Protein AF-I1CB62-F1 (afdb_monomer_lite)

Structure (mmCIF, N/CA/C/O backbone):
data_AF-I1CB62-F1
#
_entry.id   AF-I1CB62-F1
#
loop_
_atom_site.group_PDB
_atom_site.id
_atom_site.type_symbol
_atom_site.label_atom_id
_atom_site.label_alt_id
_atom_site.label_comp_id
_atom_site.label_asym_id
_atom_site.label_entity_id
_atom_site.label_seq_id
_atom_site.pdbx_PDB_ins_code
_atom_site.Cartn_x
_atom_site.Cartn_y
_atom_site.Cartn_z
_atom_site.occupancy
_atom_site.B_iso_or_equiv
_atom_site.auth_seq_id
_atom_site.auth_comp_id
_atom_site.auth_asym_id
_atom_site.auth_atom_id
_atom_site.pdbx_PDB_model_num
ATOM 1 N N . MET A 1 1 ? -45.657 38.009 -1.109 1.00 40.47 1 MET A N 1
ATOM 2 C CA . MET A 1 1 ? -44.735 37.843 -2.244 1.00 40.47 1 MET A CA 1
ATOM 3 C C . MET A 1 1 ? -43.383 37.447 -1.694 1.00 40.47 1 MET A C 1
ATOM 5 O O . MET A 1 1 ? -42.568 38.294 -1.361 1.00 40.47 1 MET A O 1
ATOM 9 N N . ASP A 1 2 ? -43.293 36.158 -1.385 1.00 38.00 2 ASP A N 1
ATOM 10 C CA . ASP A 1 2 ? -42.283 35.215 -1.874 1.00 38.00 2 ASP A CA 1
ATOM 11 C C . ASP A 1 2 ? -40.829 35.697 -1.996 1.00 38.00 2 ASP A C 1
ATOM 13 O O . ASP A 1 2 ? -40.447 36.440 -2.895 1.00 38.00 2 ASP A O 1
ATOM 17 N N . ILE A 1 3 ? -40.049 35.206 -1.028 1.00 47.91 3 ILE A N 1
ATOM 18 C CA . ILE A 1 3 ? -38.731 34.556 -1.122 1.00 47.91 3 ILE A CA 1
ATOM 19 C C . ILE A 1 3 ? -38.164 34.452 -2.546 1.00 47.91 3 ILE A C 1
ATOM 21 O O . ILE A 1 3 ? -38.747 33.726 -3.338 1.00 47.91 3 ILE A O 1
ATOM 25 N N . ILE A 1 4 ? -36.968 35.020 -2.782 1.00 48.62 4 ILE A N 1
ATOM 26 C CA . ILE A 1 4 ? -35.795 34.308 -3.341 1.00 48.62 4 ILE A CA 1
ATOM 27 C C . ILE A 1 4 ? -34.523 34.954 -2.750 1.00 48.62 4 ILE A C 1
ATOM 29 O O . ILE A 1 4 ? -34.099 36.027 -3.174 1.00 48.62 4 ILE A O 1
ATOM 33 N N . ARG A 1 5 ? -33.917 34.312 -1.742 1.00 52.12 5 ARG A N 1
ATOM 34 C CA . ARG A 1 5 ? -32.466 34.390 -1.518 1.00 52.12 5 ARG A CA 1
ATOM 35 C C . ARG A 1 5 ? -31.904 33.243 -2.344 1.00 52.12 5 ARG A C 1
ATOM 37 O O . ARG A 1 5 ? -32.116 32.090 -1.986 1.00 52.12 5 ARG A O 1
ATOM 44 N N . ASP A 1 6 ? -31.305 33.576 -3.476 1.00 46.09 6 ASP A N 1
ATOM 45 C CA . ASP A 1 6 ? -30.562 32.631 -4.301 1.00 46.09 6 ASP A CA 1
ATOM 46 C C . ASP A 1 6 ? -29.227 32.366 -3.597 1.00 46.09 6 ASP A C 1
ATOM 48 O O . ASP A 1 6 ? -28.229 33.040 -3.838 1.00 46.09 6 ASP A O 1
ATOM 52 N N . ASP A 1 7 ? -29.262 31.473 -2.609 1.00 46.44 7 ASP A N 1
ATOM 53 C CA . ASP A 1 7 ? -28.067 30.797 -2.115 1.00 46.44 7 ASP A CA 1
ATOM 54 C C . ASP A 1 7 ? -27.826 29.632 -3.071 1.00 46.44 7 ASP A C 1
ATOM 56 O O . ASP A 1 7 ? -28.250 28.499 -2.844 1.00 46.44 7 ASP A O 1
ATOM 60 N N . SER A 1 8 ? -27.241 29.958 -4.222 1.00 50.19 8 SER A N 1
ATOM 61 C CA . SER A 1 8 ? -26.653 28.967 -5.108 1.00 50.19 8 SER A CA 1
ATOM 62 C C . SER A 1 8 ? -25.480 28.345 -4.357 1.00 50.19 8 SER A C 1
ATOM 64 O O . SER A 1 8 ? -24.352 28.831 -4.404 1.00 50.19 8 SER A O 1
ATOM 66 N N . SER A 1 9 ? -25.779 27.285 -3.612 1.00 49.72 9 SER A N 1
ATOM 67 C CA . SER A 1 9 ? -24.808 26.336 -3.101 1.00 49.72 9 SER A CA 1
ATOM 68 C C . SER A 1 9 ? -24.057 25.759 -4.298 1.00 49.72 9 SER A C 1
ATOM 70 O O . SER A 1 9 ? -24.526 24.818 -4.944 1.00 49.72 9 SER A O 1
ATOM 72 N N . GLU A 1 10 ? -22.901 26.338 -4.617 1.00 46.34 10 GLU A N 1
ATOM 73 C CA . GLU A 1 10 ? -21.852 25.632 -5.338 1.00 46.34 10 GLU A CA 1
ATOM 74 C C . GLU A 1 10 ? -21.461 24.443 -4.458 1.00 46.34 10 GLU A C 1
ATOM 76 O O . GLU A 1 10 ? -20.582 24.539 -3.602 1.00 46.34 10 GLU A O 1
ATOM 81 N N . SER A 1 11 ? -22.146 23.311 -4.637 1.00 48.22 11 SER A N 1
ATOM 82 C CA . SER A 1 11 ? -21.582 22.019 -4.278 1.00 48.22 11 SER A CA 1
ATOM 83 C C . SER A 1 11 ? -20.414 21.805 -5.233 1.00 48.22 11 SER A C 1
ATOM 85 O O . SER A 1 11 ? -20.538 21.168 -6.282 1.00 48.22 11 SER A O 1
ATOM 87 N N . SER A 1 12 ? -19.280 22.427 -4.917 1.00 48.66 12 SER A N 1
ATOM 88 C CA . SER A 1 12 ? -18.011 21.913 -5.376 1.00 48.66 12 SER A CA 1
ATOM 89 C C . SER A 1 12 ? -17.965 20.491 -4.847 1.00 48.66 12 SER A C 1
ATOM 91 O O . SER A 1 12 ? -17.935 20.246 -3.644 1.00 48.66 12 SER A O 1
ATOM 93 N N . ASP A 1 13 ? -18.088 19.556 -5.776 1.00 49.62 13 ASP A N 1
ATOM 94 C CA . ASP A 1 13 ? -17.878 18.133 -5.583 1.00 49.62 13 ASP A CA 1
ATOM 95 C C . ASP A 1 13 ? -16.381 17.959 -5.268 1.00 49.62 13 ASP A C 1
ATOM 97 O O . ASP A 1 13 ? -15.575 17.530 -6.091 1.00 49.62 13 ASP A O 1
ATOM 101 N N . VAL A 1 14 ? -15.951 18.461 -4.107 1.00 54.97 14 VAL A N 1
ATOM 102 C CA . VAL A 1 14 ? -14.666 18.123 -3.515 1.00 54.97 14 VAL A CA 1
ATOM 103 C C . VAL A 1 14 ? -14.836 16.686 -3.074 1.00 54.97 14 VAL A C 1
ATOM 105 O O . VAL A 1 14 ? -15.259 16.425 -1.952 1.00 54.97 14 VAL A O 1
ATOM 108 N N . SER A 1 15 ? -14.559 15.758 -3.993 1.00 63.00 15 SER A N 1
ATOM 109 C CA . SER A 1 15 ? -14.350 14.359 -3.654 1.00 63.00 15 SER A CA 1
ATOM 110 C C . SER A 1 15 ? -13.353 14.349 -2.502 1.00 63.00 15 SER A C 1
ATOM 112 O O . SER A 1 15 ? -12.182 14.698 -2.695 1.00 63.00 15 SER A O 1
ATOM 114 N N . ILE A 1 16 ? -13.836 14.073 -1.292 1.00 78.00 16 ILE A N 1
ATOM 115 C CA . ILE A 1 16 ? -12.984 13.953 -0.117 1.00 78.00 16 ILE A CA 1
ATOM 116 C C . ILE A 1 16 ? -11.985 12.859 -0.482 1.00 78.00 16 ILE A C 1
ATOM 118 O O . ILE A 1 16 ? -12.377 11.748 -0.830 1.00 78.00 16 ILE A O 1
ATOM 122 N N . GLN A 1 17 ? -10.709 13.228 -0.558 1.00 88.81 17 GLN A N 1
ATOM 123 C CA . GLN A 1 17 ? -9.659 12.293 -0.931 1.00 88.81 17 GLN A CA 1
ATOM 124 C C . GLN A 1 17 ? -9.624 11.190 0.127 1.00 88.81 17 GLN A C 1
ATOM 126 O O . GLN A 1 17 ? -9.435 11.512 1.300 1.00 88.81 17 GLN A O 1
ATOM 131 N N . SER A 1 18 ? -9.801 9.933 -0.290 1.00 94.38 18 SER A N 1
ATOM 132 C CA . SER A 1 18 ? -9.791 8.791 0.629 1.00 94.38 18 SER A CA 1
ATOM 133 C C . SER A 1 18 ? -8.454 8.687 1.365 1.00 94.38 18 SER A C 1
ATOM 135 O O . SER A 1 18 ? -7.406 9.117 0.854 1.00 94.38 18 SER A O 1
ATOM 137 N N . TRP A 1 19 ? -8.451 8.068 2.545 1.00 95.44 19 TRP A N 1
ATOM 138 C CA . TRP A 1 19 ? -7.228 7.771 3.283 1.00 95.44 19 TRP A CA 1
ATOM 139 C C . TRP A 1 19 ? -6.249 6.948 2.437 1.00 95.44 19 TRP A C 1
ATOM 141 O O . TRP A 1 19 ? -5.044 7.210 2.448 1.00 95.44 19 TRP A O 1
ATOM 151 N N . ILE A 1 20 ? -6.754 5.993 1.649 1.00 96.62 20 ILE A N 1
ATOM 152 C CA . ILE A 1 20 ? -5.956 5.126 0.771 1.00 96.62 20 ILE A CA 1
ATOM 153 C C . ILE A 1 20 ? -5.245 5.940 -0.317 1.00 96.62 20 ILE A C 1
ATOM 155 O O . ILE A 1 20 ? -4.034 5.778 -0.526 1.00 96.62 20 ILE A O 1
ATOM 159 N N . ASP A 1 21 ? -5.973 6.835 -0.987 1.00 95.25 21 ASP A N 1
ATOM 160 C CA . ASP A 1 21 ? -5.418 7.704 -2.026 1.00 95.25 21 ASP A CA 1
ATOM 161 C C . ASP A 1 21 ? -4.421 8.698 -1.432 1.00 95.25 21 ASP A C 1
ATOM 163 O O . ASP A 1 21 ? -3.327 8.895 -1.972 1.00 95.25 21 ASP A O 1
ATOM 167 N N . TRP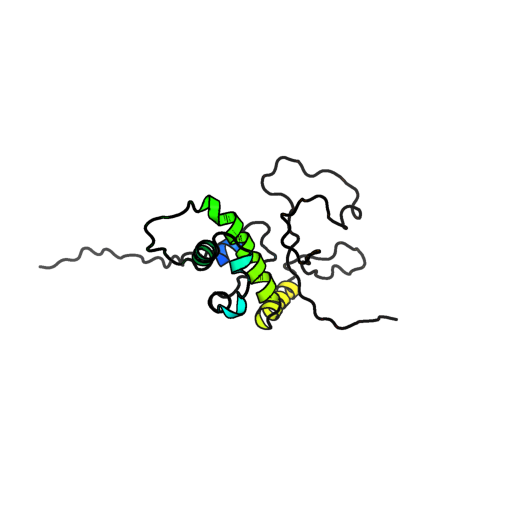 A 1 22 ? -4.754 9.274 -0.273 1.00 94.75 22 TRP A N 1
ATOM 168 C CA . TRP A 1 22 ? -3.838 10.109 0.491 1.00 94.75 22 TRP A CA 1
ATOM 169 C C . TRP A 1 22 ? -2.546 9.373 0.821 1.00 94.75 22 TRP A C 1
ATOM 171 O O . TRP A 1 22 ? -1.470 9.865 0.472 1.00 94.75 22 TRP A O 1
ATOM 181 N N . PHE A 1 23 ? -2.635 8.180 1.402 1.00 94.31 23 PHE A N 1
ATOM 182 C CA . PHE A 1 23 ? -1.480 7.384 1.789 1.00 94.31 23 PHE A CA 1
ATOM 183 C C . PHE A 1 23 ? -0.600 7.047 0.583 1.00 94.31 23 PHE A C 1
ATOM 185 O O . PHE A 1 23 ? 0.622 7.172 0.661 1.00 94.31 23 PHE A O 1
ATOM 192 N N . CYS A 1 24 ? -1.195 6.659 -0.549 1.00 93.00 24 CYS A N 1
ATOM 193 C CA . CYS A 1 24 ? -0.451 6.339 -1.769 1.00 93.00 24 CYS A CA 1
ATOM 194 C C . CYS A 1 24 ? 0.174 7.576 -2.439 1.00 93.00 24 CYS A C 1
ATOM 196 O O . CYS A 1 24 ? 1.154 7.438 -3.172 1.00 93.00 24 CYS A O 1
ATOM 198 N N . SER A 1 25 ? -0.356 8.777 -2.181 1.00 91.81 25 SER A N 1
ATOM 199 C CA . SER A 1 25 ? 0.179 10.045 -2.698 1.00 91.81 25 SER A CA 1
ATOM 200 C C . SER A 1 25 ? 1.397 10.575 -1.927 1.00 91.81 25 SER A C 1
ATOM 202 O O . SER A 1 25 ? 2.086 11.480 -2.408 1.00 91.81 25 SER A O 1
ATOM 204 N N . LEU A 1 26 ? 1.687 10.025 -0.740 1.00 86.88 26 LEU A N 1
ATOM 205 C CA . LEU A 1 26 ? 2.777 10.507 0.105 1.00 86.88 26 LEU A CA 1
ATOM 206 C C . LEU A 1 26 ? 4.156 10.303 -0.556 1.00 86.88 26 LEU A C 1
ATOM 208 O O . LEU A 1 26 ? 4.409 9.272 -1.191 1.00 86.88 26 LEU A O 1
ATOM 212 N N . PRO A 1 27 ? 5.106 11.243 -0.374 1.00 84.88 27 PRO A N 1
ATOM 213 C CA . PRO A 1 27 ? 6.468 11.081 -0.868 1.00 84.88 27 PRO A CA 1
ATOM 214 C C . PRO A 1 27 ? 7.116 9.789 -0.358 1.00 84.88 27 PRO A C 1
ATOM 216 O O . PRO A 1 27 ? 7.258 9.574 0.843 1.00 84.88 27 PRO A O 1
ATOM 219 N N . GLY A 1 28 ? 7.551 8.938 -1.289 1.00 80.62 28 GLY A N 1
ATOM 220 C CA . GLY A 1 28 ? 8.122 7.624 -0.993 1.00 80.62 28 GLY A CA 1
ATOM 221 C C . GLY A 1 28 ? 7.119 6.468 -1.047 1.00 80.62 28 GLY A C 1
ATOM 222 O O . GLY A 1 28 ? 7.549 5.319 -1.043 1.00 80.62 28 GLY A O 1
ATOM 223 N N . HIS A 1 29 ? 5.818 6.728 -1.172 1.00 85.06 29 HIS A N 1
ATOM 224 C CA . HIS A 1 29 ? 4.791 5.684 -1.252 1.00 85.06 29 HIS A CA 1
ATOM 225 C C . HIS A 1 29 ? 4.436 5.300 -2.701 1.00 85.06 29 HIS A C 1
ATOM 227 O O . HIS A 1 29 ? 3.489 4.564 -2.947 1.00 85.06 29 HIS A O 1
ATOM 233 N N . GLU A 1 30 ? 5.258 5.708 -3.671 1.00 82.00 30 GLU A N 1
ATOM 234 C CA . GLU A 1 30 ? 5.067 5.491 -5.117 1.00 82.00 30 GLU A CA 1
ATOM 235 C C . GLU A 1 30 ? 4.916 4.002 -5.506 1.00 82.00 30 GLU A C 1
ATOM 237 O O . GLU A 1 30 ? 4.285 3.660 -6.514 1.00 82.00 30 GLU A O 1
ATOM 242 N N . TYR A 1 31 ? 5.476 3.109 -4.680 1.00 84.06 31 TYR A N 1
ATOM 243 C CA . TYR A 1 31 ? 5.432 1.652 -4.838 1.00 84.06 31 TYR A CA 1
ATOM 244 C C . TYR A 1 31 ? 4.108 1.019 -4.397 1.00 84.06 31 TYR A C 1
ATOM 246 O O . TYR A 1 31 ? 3.811 -0.107 -4.800 1.00 84.06 31 TYR A O 1
ATOM 254 N N . TYR A 1 32 ? 3.317 1.720 -3.582 1.00 88.62 32 TYR A N 1
ATOM 255 C CA . TYR A 1 32 ? 2.009 1.240 -3.166 1.00 88.62 32 TYR A CA 1
ATOM 256 C C . TYR A 1 32 ? 1.009 1.340 -4.318 1.00 88.62 32 TYR A C 1
ATOM 258 O O . TYR A 1 32 ? 1.143 2.116 -5.265 1.00 88.62 32 TYR A O 1
ATOM 266 N N . LEU A 1 33 ? -0.002 0.493 -4.235 1.00 91.81 33 LEU A N 1
ATOM 267 C CA . LEU A 1 33 ? -1.200 0.525 -5.059 1.00 91.81 33 LEU A CA 1
ATOM 268 C C . LEU A 1 33 ? -2.331 0.944 -4.130 1.00 91.81 33 LEU A C 1
ATOM 270 O O . LEU A 1 33 ? -2.316 0.525 -2.971 1.00 91.81 33 LEU A O 1
ATOM 274 N N . ALA A 1 34 ? -3.294 1.707 -4.635 1.00 95.75 34 ALA A N 1
ATOM 275 C CA . ALA A 1 34 ? -4.560 1.882 -3.944 1.00 95.75 34 ALA A CA 1
ATOM 276 C C . ALA A 1 34 ? -5.282 0.526 -3.946 1.00 95.75 34 ALA A C 1
ATOM 278 O O . ALA A 1 34 ? -5.625 0.003 -5.010 1.00 95.75 34 ALA A O 1
ATOM 279 N N . VAL A 1 35 ? -5.394 -0.101 -2.774 1.00 97.31 35 VAL A N 1
ATOM 280 C CA . VAL A 1 35 ? -6.133 -1.358 -2.619 1.00 97.31 35 VAL A CA 1
ATOM 281 C C . VAL A 1 35 ? -7.627 -1.023 -2.649 1.00 97.31 35 VAL A C 1
ATOM 283 O O . VAL A 1 35 ? -8.030 -0.136 -1.903 1.00 97.31 35 VAL A O 1
ATOM 286 N N . PRO A 1 36 ? -8.448 -1.695 -3.475 1.00 97.38 36 PRO A N 1
ATOM 287 C CA . PRO A 1 36 ? -9.888 -1.462 -3.493 1.00 97.38 36 PRO A CA 1
ATOM 288 C C . PRO A 1 36 ? -10.518 -1.727 -2.123 1.00 97.38 36 PRO A C 1
ATOM 290 O O . PRO A 1 36 ? -10.224 -2.755 -1.511 1.00 97.38 36 PRO A O 1
ATOM 293 N N . GLU A 1 37 ? -11.414 -0.850 -1.673 1.00 96.31 37 GLU A N 1
ATOM 294 C CA . GLU A 1 37 ? -12.122 -1.003 -0.391 1.00 96.31 37 GLU A CA 1
ATOM 295 C C . GLU A 1 37 ? -12.878 -2.334 -0.319 1.00 96.31 37 GLU A C 1
ATOM 297 O O . GLU A 1 37 ? -12.760 -3.042 0.673 1.00 96.31 37 GLU A O 1
ATOM 302 N N . GLU A 1 38 ? -13.496 -2.771 -1.420 1.00 97.06 38 GLU A N 1
ATOM 303 C CA . GLU A 1 38 ? -14.157 -4.081 -1.554 1.00 97.06 38 GLU A CA 1
ATOM 304 C C . GLU A 1 38 ? -13.256 -5.283 -1.202 1.00 97.06 38 GLU A C 1
ATOM 306 O O . GLU A 1 38 ? -13.737 -6.314 -0.734 1.00 97.06 38 GLU A O 1
ATOM 311 N N . PHE A 1 39 ? -11.936 -5.173 -1.402 1.00 98.00 39 PHE A N 1
ATOM 312 C CA . PHE A 1 39 ? -10.989 -6.210 -0.987 1.00 98.00 39 PHE A CA 1
ATOM 313 C C . PHE A 1 39 ? -10.739 -6.175 0.526 1.00 98.00 39 PHE A C 1
ATOM 315 O O . PHE A 1 39 ? -10.531 -7.226 1.136 1.00 98.00 39 PHE A O 1
ATOM 322 N N . ILE A 1 40 ? -10.725 -4.974 1.108 1.00 97.94 40 ILE A N 1
ATOM 323 C CA . ILE A 1 40 ? -10.461 -4.714 2.527 1.00 97.94 40 ILE A CA 1
ATOM 324 C C . ILE A 1 40 ? -11.689 -5.054 3.381 1.00 97.94 40 ILE A C 1
ATOM 326 O O . ILE A 1 40 ? -11.542 -5.607 4.466 1.00 97.94 40 ILE A O 1
ATOM 330 N N . GLU A 1 41 ? -12.892 -4.767 2.891 1.00 96.62 41 GLU A N 1
ATOM 331 C CA . GLU A 1 41 ? -14.154 -5.052 3.579 1.00 96.62 41 GLU A CA 1
ATOM 332 C C . GLU A 1 41 ? -14.429 -6.558 3.730 1.00 96.62 41 GLU A C 1
ATOM 334 O O . GLU A 1 41 ? -15.116 -6.977 4.664 1.00 96.62 41 GLU A O 1
ATOM 339 N N . ASP A 1 42 ? -13.875 -7.398 2.850 1.00 97.25 42 ASP A N 1
ATOM 340 C CA . ASP A 1 42 ? -13.976 -8.852 2.967 1.00 97.25 42 ASP A CA 1
ATOM 341 C C . ASP A 1 42 ? -13.019 -9.396 4.045 1.00 97.25 42 ASP A C 1
ATOM 343 O O . ASP A 1 42 ? -11.814 -9.580 3.836 1.00 97.25 42 ASP A O 1
ATOM 347 N N . GLU A 1 43 ? -13.587 -9.720 5.210 1.00 95.06 43 GLU A N 1
ATOM 348 C CA . GLU A 1 43 ? -12.870 -10.238 6.380 1.00 95.06 43 GLU A CA 1
ATOM 349 C C . GLU A 1 43 ? -12.024 -11.488 6.069 1.00 95.06 43 GLU A C 1
ATOM 351 O O . GLU A 1 43 ? -10.981 -11.703 6.699 1.00 95.06 43 GLU A O 1
ATOM 356 N N . PHE A 1 44 ? -12.402 -12.296 5.067 1.00 96.88 44 PHE A N 1
ATOM 357 C CA . PHE A 1 44 ? -11.617 -13.464 4.668 1.00 96.88 44 PHE A CA 1
ATOM 358 C C . PHE A 1 44 ? -10.205 -13.073 4.196 1.00 96.88 44 PHE A C 1
ATOM 360 O O . PHE A 1 44 ? -9.219 -13.737 4.546 1.00 96.88 44 PHE A O 1
ATOM 367 N N . ASN A 1 45 ? -10.083 -11.947 3.488 1.00 95.94 45 ASN A N 1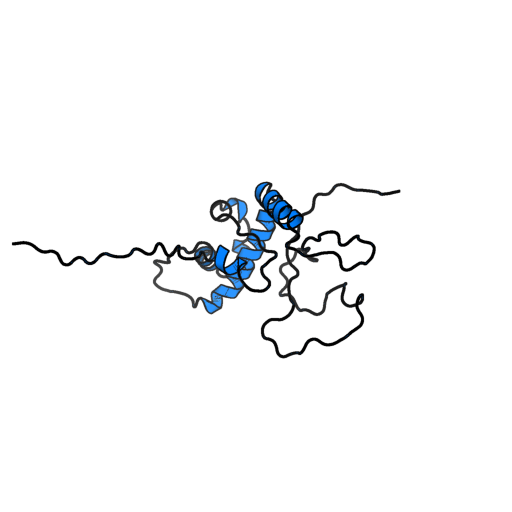
ATOM 368 C CA . ASN A 1 45 ? -8.802 -11.415 3.023 1.00 95.94 45 ASN A CA 1
ATOM 369 C C . ASN A 1 45 ? -7.933 -10.902 4.180 1.00 95.94 45 ASN A C 1
ATOM 371 O O . ASN A 1 45 ? -6.704 -10.861 4.062 1.00 95.94 45 ASN A O 1
ATOM 375 N N . LEU A 1 46 ? -8.543 -10.561 5.321 1.00 96.56 46 LEU A N 1
ATOM 376 C CA . LEU A 1 46 ? -7.885 -9.963 6.489 1.00 96.56 46 LEU A CA 1
ATOM 377 C C . LEU A 1 46 ? -7.632 -10.945 7.643 1.00 96.56 46 LEU A C 1
ATOM 379 O O . LEU A 1 46 ? -7.059 -10.581 8.673 1.00 96.56 46 LEU A O 1
ATOM 383 N N . THR A 1 47 ? -7.977 -12.221 7.459 1.00 95.25 47 THR A N 1
ATOM 384 C CA . THR A 1 47 ? -7.830 -13.280 8.471 1.00 95.25 47 THR A CA 1
ATOM 385 C C . THR A 1 47 ? -6.464 -13.275 9.174 1.00 95.25 47 THR A C 1
ATOM 387 O O . THR A 1 47 ? -5.403 -13.174 8.550 1.00 95.25 47 THR A O 1
ATOM 390 N N . GLY A 1 48 ? -6.483 -13.367 10.508 1.00 93.06 48 GLY A N 1
ATOM 391 C CA . GLY A 1 48 ? -5.291 -13.400 11.364 1.00 93.06 48 GLY A CA 1
ATOM 392 C C . GLY A 1 48 ? -4.643 -12.042 11.669 1.00 93.06 48 GLY A C 1
ATOM 393 O O . GLY A 1 48 ? -3.922 -11.949 12.662 1.00 93.06 48 GLY A O 1
ATOM 394 N N . LEU A 1 49 ? -4.917 -10.977 10.901 1.00 92.62 49 LEU A N 1
ATOM 395 C CA . LEU A 1 49 ? -4.292 -9.661 11.119 1.00 92.62 49 LEU A CA 1
ATOM 396 C C . LEU A 1 49 ? -4.686 -9.027 12.458 1.00 92.62 49 LEU A C 1
ATOM 398 O O . LEU A 1 49 ? -3.850 -8.395 13.102 1.00 92.62 49 LEU A O 1
ATOM 402 N N . SER A 1 50 ? -5.906 -9.277 12.935 1.00 94.75 50 SER A N 1
ATOM 403 C CA . SER A 1 50 ? -6.395 -8.796 14.234 1.00 94.75 50 SER A CA 1
ATOM 404 C C . SER A 1 50 ? -5.586 -9.297 15.435 1.00 94.75 50 SER A C 1
ATOM 406 O O . SER A 1 50 ? -5.591 -8.662 16.485 1.00 94.75 50 SER A O 1
ATOM 408 N N . THR A 1 51 ? -4.865 -10.415 15.293 1.00 93.56 51 THR A N 1
ATOM 409 C CA . THR A 1 51 ? -3.987 -10.947 16.353 1.00 93.56 51 THR A CA 1
ATOM 410 C C . THR A 1 51 ? -2.585 -10.341 16.339 1.00 93.56 51 THR A C 1
ATOM 412 O O . THR A 1 51 ? -1.864 -10.440 17.329 1.00 93.56 51 THR A O 1
ATOM 415 N N . VAL A 1 52 ? -2.200 -9.718 15.223 1.00 91.19 52 VAL A N 1
ATOM 416 C CA . VAL A 1 52 ? -0.863 -9.153 14.997 1.00 91.19 52 VAL A CA 1
ATOM 417 C C . VAL A 1 52 ? -0.863 -7.638 15.198 1.00 91.19 52 VAL A C 1
ATOM 419 O O . VAL A 1 52 ? 0.125 -7.085 15.672 1.00 91.19 52 VAL A O 1
ATOM 422 N N . ILE A 1 53 ? -1.963 -6.967 14.850 1.00 90.94 53 ILE A N 1
ATOM 423 C CA . ILE A 1 53 ? -2.081 -5.508 14.852 1.00 90.94 53 ILE A CA 1
ATOM 424 C C . ILE A 1 53 ? -2.789 -5.014 16.128 1.00 90.94 53 ILE A C 1
ATOM 426 O O . ILE A 1 53 ? -3.976 -5.291 16.317 1.00 90.94 53 ILE A O 1
ATOM 430 N N . PRO A 1 54 ? -2.115 -4.235 16.994 1.00 91.94 54 PRO A N 1
ATOM 431 C CA . PRO A 1 54 ? -2.777 -3.480 18.056 1.00 91.94 54 PRO A CA 1
ATOM 432 C C . PRO A 1 54 ? -3.772 -2.467 17.484 1.00 91.94 54 PRO A C 1
ATOM 434 O O . PRO A 1 54 ? -3.525 -1.897 16.427 1.00 91.94 54 PRO A O 1
ATOM 437 N N . TYR A 1 55 ? -4.877 -2.215 18.191 1.00 93.25 55 TYR A N 1
ATOM 438 C CA . TYR A 1 55 ? -5.929 -1.288 17.741 1.00 93.25 55 TYR A CA 1
ATOM 439 C C . TYR A 1 55 ? -6.481 -1.614 16.340 1.00 93.25 55 TYR A C 1
ATOM 441 O O . TYR A 1 55 ? -6.865 -0.715 15.601 1.00 93.25 55 TYR A O 1
ATOM 449 N N . TYR A 1 56 ? -6.522 -2.902 15.965 1.00 94.69 56 TYR A N 1
ATOM 450 C CA . TYR A 1 56 ? -6.926 -3.356 14.629 1.00 94.69 56 TYR A CA 1
ATOM 451 C C . TYR A 1 56 ? -8.241 -2.734 14.136 1.00 94.69 56 TYR A C 1
ATOM 453 O O . TYR A 1 56 ? -8.292 -2.273 13.002 1.00 94.69 56 TYR A O 1
ATOM 461 N N . ARG A 1 57 ? -9.284 -2.694 14.981 1.00 93.69 57 ARG A N 1
ATOM 462 C CA . ARG A 1 57 ? -10.595 -2.141 14.600 1.00 93.69 57 ARG A CA 1
ATOM 463 C C . ARG A 1 57 ? -10.482 -0.657 14.245 1.00 93.69 57 ARG A C 1
ATOM 465 O O . ARG A 1 57 ? -10.892 -0.264 13.166 1.00 93.69 57 ARG A O 1
ATOM 472 N N . GLN A 1 58 ? -9.846 0.120 15.118 1.00 93.31 58 GLN A N 1
ATOM 473 C CA . GLN A 1 58 ? -9.658 1.559 14.938 1.00 93.31 58 GLN A CA 1
ATOM 474 C C . GLN A 1 58 ? -8.755 1.868 13.740 1.00 93.31 58 GLN A C 1
ATOM 476 O O . GLN A 1 58 ? -9.008 2.793 12.979 1.00 93.31 58 GLN A O 1
ATOM 481 N N . ALA A 1 59 ? -7.698 1.078 13.549 1.00 94.31 59 ALA A N 1
ATOM 482 C CA . ALA A 1 59 ? -6.821 1.192 12.392 1.00 94.31 59 ALA A CA 1
ATOM 483 C C . ALA A 1 59 ? -7.577 0.912 11.083 1.00 94.31 59 ALA A C 1
ATOM 485 O O . ALA A 1 59 ? -7.392 1.635 10.110 1.00 94.31 59 ALA A O 1
ATOM 486 N N . LEU A 1 60 ? -8.439 -0.110 11.059 1.00 95.69 60 LEU A N 1
ATOM 4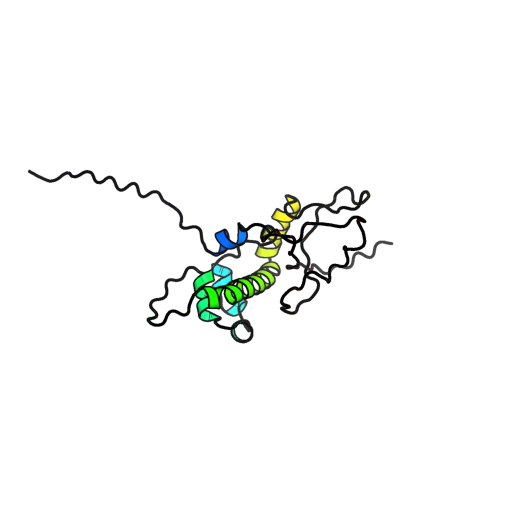87 C CA . LEU A 1 60 ? -9.253 -0.448 9.891 1.00 95.69 60 LEU A CA 1
ATOM 488 C C . LEU A 1 60 ? -10.298 0.636 9.591 1.00 95.69 60 LEU A C 1
ATOM 490 O O . LEU A 1 60 ? -10.487 0.986 8.433 1.00 95.69 60 LEU A O 1
ATOM 494 N N . GLU A 1 61 ? -10.918 1.200 10.629 1.00 93.12 61 GLU A N 1
ATOM 495 C CA . GLU A 1 61 ? -11.864 2.317 10.515 1.00 93.12 61 GLU A CA 1
ATOM 496 C C . GLU A 1 61 ? -11.214 3.553 9.889 1.00 93.12 61 GLU A C 1
ATOM 498 O O . GLU A 1 61 ? -11.803 4.158 9.001 1.00 93.12 61 GLU A O 1
ATOM 503 N N . ILE A 1 62 ? -9.970 3.869 10.271 1.00 93.31 62 ILE A N 1
ATOM 504 C CA . ILE A 1 62 ? -9.197 4.952 9.645 1.00 93.31 62 ILE A CA 1
ATOM 505 C C . ILE A 1 62 ? -8.894 4.649 8.170 1.00 93.31 62 ILE A C 1
ATOM 507 O O . ILE A 1 62 ? -8.972 5.551 7.347 1.00 93.31 62 ILE A O 1
ATOM 511 N N . ILE A 1 63 ? -8.534 3.407 7.820 1.00 95.88 63 ILE A N 1
ATOM 512 C CA . ILE A 1 63 ? -8.228 3.036 6.423 1.00 95.88 63 ILE A CA 1
ATOM 513 C C . ILE A 1 63 ? -9.457 3.191 5.520 1.00 95.88 63 ILE A C 1
ATOM 515 O O . ILE A 1 63 ? -9.303 3.587 4.369 1.00 95.88 63 ILE A O 1
ATOM 519 N N . LEU A 1 64 ? -10.641 2.849 6.033 1.00 95.44 64 LEU A N 1
ATOM 520 C CA . LEU A 1 64 ? -11.908 2.859 5.295 1.00 95.44 64 LEU A CA 1
ATOM 521 C C . LEU A 1 64 ? -12.683 4.183 5.423 1.00 95.44 64 LEU A C 1
ATOM 523 O O . LEU A 1 64 ? -13.833 4.242 5.004 1.00 95.44 64 LEU A O 1
ATOM 527 N N . ASP A 1 65 ? -12.094 5.218 6.037 1.00 92.12 65 ASP A N 1
ATOM 528 C CA . ASP A 1 65 ? -12.758 6.498 6.334 1.00 92.12 65 ASP A CA 1
ATOM 529 C C . ASP A 1 65 ? -14.142 6.334 7.008 1.00 92.12 65 ASP A C 1
ATOM 531 O O . ASP A 1 65 ? -15.065 7.128 6.809 1.00 92.12 65 ASP A O 1
ATOM 535 N N . CYS A 1 66 ? -14.295 5.300 7.842 1.00 88.38 66 CYS A N 1
ATOM 536 C CA . CYS A 1 66 ? -15.526 5.048 8.584 1.00 88.38 66 CYS A CA 1
ATOM 537 C C . CYS A 1 66 ? -15.648 6.024 9.763 1.00 88.38 66 CYS A C 1
ATOM 539 O O . CYS A 1 66 ? -14.765 6.106 10.620 1.00 88.38 66 CYS A O 1
ATOM 541 N N . GLU A 1 67 ? -16.773 6.736 9.849 1.00 77.00 67 GLU A N 1
ATOM 542 C CA . GLU A 1 67 ? -17.059 7.616 10.983 1.00 77.00 67 GLU A CA 1
ATOM 543 C C . GLU A 1 67 ? -17.391 6.800 12.249 1.00 77.00 67 GLU A C 1
ATOM 545 O O . GLU A 1 67 ? -18.296 5.967 12.260 1.00 77.00 67 GLU A O 1
ATOM 550 N N . ASP A 1 68 ? -16.658 7.044 13.339 1.00 64.69 68 ASP A N 1
ATOM 551 C CA . ASP A 1 68 ? -16.921 6.438 14.652 1.00 64.69 68 ASP A CA 1
ATOM 552 C C . ASP A 1 68 ? -18.046 7.186 15.402 1.00 64.69 68 ASP A C 1
ATOM 554 O O . ASP A 1 68 ? -17.873 8.355 15.776 1.00 64.69 68 ASP A O 1
ATOM 558 N N . ASP A 1 69 ? -19.125 6.471 15.748 1.00 62.25 69 ASP A N 1
ATOM 559 C CA . ASP A 1 69 ? -20.146 6.881 16.738 1.00 62.25 69 ASP A CA 1
ATOM 560 C C . ASP A 1 69 ? -19.691 6.653 18.203 1.00 62.25 69 ASP A C 1
ATOM 562 O O . ASP A 1 69 ? -20.445 6.878 19.152 1.00 62.25 69 ASP A O 1
ATOM 566 N N . ALA A 1 70 ? -18.465 6.164 18.422 1.00 63.25 70 ALA A N 1
ATOM 567 C CA . ALA A 1 70 ? -17.972 5.786 19.745 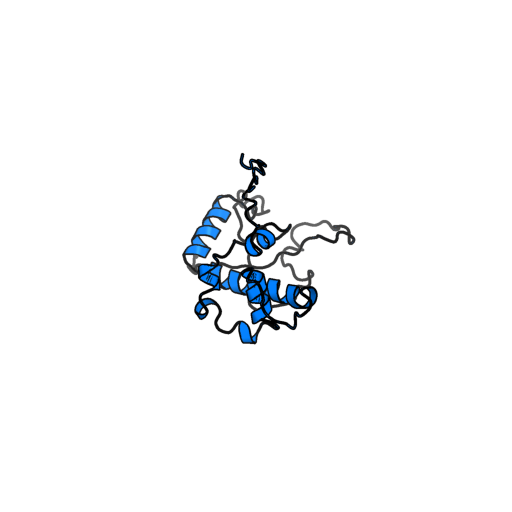1.00 63.25 70 ALA A CA 1
ATOM 568 C C . ALA A 1 70 ? -17.606 7.000 20.628 1.00 63.25 70 ALA A C 1
ATOM 570 O O . ALA A 1 70 ? -16.904 7.923 20.208 1.00 63.25 70 ALA A O 1
ATOM 571 N N . GLU A 1 71 ? -18.037 6.962 21.894 1.00 60.09 71 GLU A N 1
ATOM 572 C CA . GLU A 1 71 ? -17.871 8.050 22.876 1.00 60.09 71 GLU A CA 1
ATOM 573 C C . GLU A 1 71 ? -16.442 8.189 23.434 1.00 60.09 71 GLU A C 1
ATOM 575 O O . GLU A 1 71 ? -16.083 9.257 23.932 1.00 60.09 71 GLU A O 1
ATOM 580 N N . GLU A 1 72 ? -15.598 7.156 23.320 1.00 65.88 72 GLU A N 1
ATOM 581 C CA . GLU A 1 72 ? -14.203 7.181 23.778 1.00 65.88 72 GLU A CA 1
ATOM 582 C C . GLU A 1 72 ? -13.240 7.036 22.591 1.00 65.88 72 GLU A C 1
ATOM 584 O O . GLU A 1 72 ? -12.884 5.937 22.165 1.00 65.88 72 GLU A O 1
ATOM 589 N N . LYS A 1 73 ? -12.826 8.180 22.035 1.00 71.94 73 LYS A N 1
ATOM 590 C CA . LYS A 1 73 ? -11.862 8.239 20.932 1.00 71.94 73 LYS A CA 1
ATOM 591 C C . LYS A 1 73 ? -10.441 8.157 21.484 1.00 71.94 73 LYS A C 1
ATOM 593 O O . LYS A 1 73 ? -9.994 9.044 22.210 1.00 71.94 73 LYS A O 1
ATOM 598 N N . VAL A 1 74 ? -9.726 7.090 21.131 1.00 83.25 74 VAL A N 1
ATOM 599 C CA . VAL A 1 74 ? -8.270 7.013 21.318 1.00 83.25 74 VAL A CA 1
ATOM 600 C C . VAL A 1 74 ? -7.619 8.057 20.408 1.00 83.25 74 VAL A C 1
ATOM 602 O O . VAL A 1 74 ? -8.088 8.285 19.295 1.00 83.25 74 VAL A O 1
ATOM 605 N N . ASP A 1 75 ? -6.552 8.703 20.882 1.00 85.44 75 ASP A N 1
ATOM 606 C CA . ASP A 1 75 ? -5.810 9.691 20.094 1.00 85.44 75 ASP A CA 1
ATOM 607 C C . ASP A 1 75 ? -5.346 9.072 18.754 1.00 85.44 75 ASP A C 1
ATOM 609 O O . ASP A 1 75 ? -4.616 8.072 18.775 1.00 85.44 75 ASP A O 1
ATOM 613 N N . PRO A 1 76 ? -5.732 9.645 17.595 1.00 83.94 76 PRO A N 1
ATOM 614 C CA . PRO A 1 76 ? -5.340 9.142 16.280 1.00 83.94 76 PRO A CA 1
ATOM 615 C C . PRO A 1 76 ? -3.829 8.978 16.109 1.00 83.94 76 PRO A C 1
ATOM 617 O O . PRO A 1 76 ? -3.395 8.060 15.420 1.00 83.94 76 PRO A O 1
ATOM 620 N N . THR A 1 77 ? -3.015 9.799 16.781 1.00 88.44 77 THR A N 1
ATOM 621 C CA . THR A 1 77 ? -1.546 9.711 16.715 1.00 88.44 77 THR A CA 1
ATOM 622 C C . THR A 1 77 ? -0.991 8.423 17.331 1.00 88.44 77 THR A C 1
ATOM 624 O O . THR A 1 77 ? 0.094 7.971 16.964 1.00 88.44 77 THR A O 1
ATOM 627 N N . ILE A 1 78 ? -1.735 7.794 18.248 1.00 90.94 78 ILE A N 1
ATOM 628 C CA . ILE A 1 78 ? -1.386 6.490 18.826 1.00 90.94 78 ILE A CA 1
ATOM 629 C C . ILE A 1 78 ? -1.725 5.367 17.840 1.00 90.94 78 ILE A C 1
ATOM 631 O O . ILE A 1 78 ? -1.004 4.372 17.778 1.00 90.94 78 ILE A O 1
ATOM 635 N N . ILE A 1 79 ? -2.814 5.519 17.080 1.00 91.44 79 ILE A N 1
ATOM 636 C CA . ILE A 1 79 ? -3.333 4.494 16.165 1.00 91.44 79 ILE A CA 1
ATOM 637 C C . ILE A 1 79 ? -2.592 4.521 14.821 1.00 91.44 79 ILE A C 1
ATOM 639 O O . ILE A 1 79 ? -2.300 3.466 14.266 1.00 91.44 79 ILE A O 1
ATOM 643 N N . GLU A 1 80 ? -2.216 5.708 14.342 1.00 89.50 80 GLU A N 1
ATOM 644 C CA . GLU A 1 80 ? -1.542 5.961 13.062 1.00 89.50 80 GLU A CA 1
ATOM 645 C C . GLU A 1 80 ? -0.417 4.965 12.697 1.00 89.50 80 GLU A C 1
ATOM 647 O O . GLU A 1 80 ? -0.467 4.399 11.598 1.00 89.50 80 GLU A O 1
ATOM 652 N N . PRO A 1 81 ? 0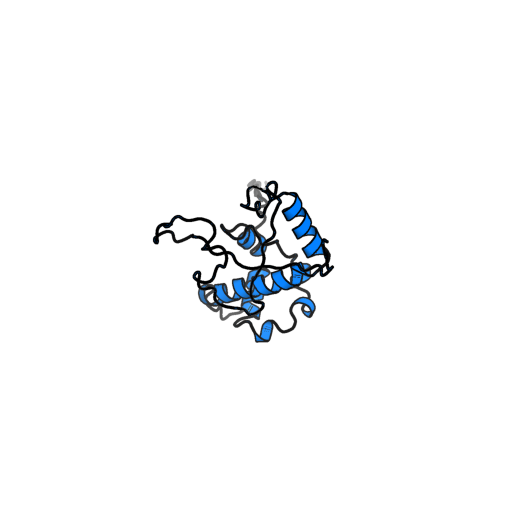.574 4.659 13.564 1.00 90.31 81 PRO A N 1
ATOM 653 C CA . PRO A 1 81 ? 1.609 3.683 13.216 1.00 90.31 81 PRO A CA 1
ATOM 654 C C . PRO A 1 81 ? 1.043 2.279 12.943 1.00 90.31 81 PRO A C 1
ATOM 656 O O . PRO A 1 81 ? 1.566 1.556 12.092 1.00 90.31 81 PRO A O 1
ATOM 659 N N . TYR A 1 82 ? -0.032 1.893 13.634 1.00 91.06 82 TYR A N 1
ATOM 660 C CA . TYR A 1 82 ? -0.712 0.615 13.429 1.00 91.06 82 TYR A CA 1
ATOM 661 C C . TYR A 1 82 ? -1.585 0.630 12.173 1.00 91.06 82 TYR A C 1
ATOM 663 O O . TYR A 1 82 ? -1.641 -0.385 11.483 1.00 91.06 82 TYR A O 1
ATOM 671 N N . THR A 1 83 ? -2.178 1.774 11.820 1.00 92.25 83 THR A N 1
ATOM 672 C CA . THR A 1 83 ? -2.880 1.990 10.544 1.00 92.25 83 THR A CA 1
ATOM 673 C C . THR A 1 83 ? -1.949 1.765 9.355 1.00 92.25 83 THR A C 1
ATOM 675 O O . THR A 1 83 ? -2.258 0.973 8.464 1.00 92.25 83 THR A O 1
ATOM 678 N N . PHE A 1 84 ? -0.758 2.374 9.363 1.00 91.38 84 PHE A N 1
ATOM 679 C CA . PHE A 1 84 ? 0.231 2.173 8.297 1.00 91.38 84 PHE A CA 1
ATOM 680 C C . PHE A 1 84 ? 0.704 0.720 8.204 1.00 91.38 84 PHE A C 1
ATOM 682 O O . PHE A 1 84 ? 0.840 0.173 7.108 1.00 91.38 84 PHE A O 1
ATOM 689 N N . MET A 1 85 ? 0.933 0.078 9.351 1.00 89.31 85 MET A N 1
ATOM 690 C CA . MET A 1 85 ? 1.339 -1.325 9.410 1.00 89.31 85 MET A CA 1
ATOM 691 C C . MET A 1 85 ? 0.247 -2.260 8.875 1.00 89.31 85 MET A C 1
ATOM 693 O O . MET A 1 85 ? 0.540 -3.155 8.081 1.00 89.31 85 MET A O 1
ATOM 697 N N . LEU A 1 86 ? -1.008 -2.031 9.268 1.00 94.56 86 LEU A N 1
ATOM 698 C CA . LEU A 1 86 ? -2.162 -2.785 8.792 1.00 94.56 86 LEU A CA 1
ATOM 699 C C . LEU A 1 86 ? -2.309 -2.653 7.276 1.00 94.56 86 LEU A C 1
ATOM 701 O O . LEU A 1 86 ? -2.365 -3.673 6.588 1.00 94.56 86 LEU A O 1
ATOM 705 N N . TYR A 1 87 ? -2.281 -1.427 6.744 1.00 96.38 87 TYR A N 1
ATOM 706 C CA . TYR A 1 87 ? -2.380 -1.202 5.303 1.00 96.38 87 TYR A CA 1
ATOM 707 C C . TYR A 1 87 ? -1.241 -1.882 4.531 1.00 96.38 87 TYR A C 1
ATOM 709 O O . TYR A 1 87 ? -1.479 -2.496 3.494 1.00 96.38 87 TYR A O 1
ATOM 717 N N . GLY A 1 88 ? -0.012 -1.870 5.060 1.00 91.69 88 GLY A N 1
ATOM 718 C CA . GLY A 1 88 ? 1.114 -2.597 4.466 1.00 91.69 88 GLY A CA 1
ATOM 719 C C . GLY A 1 88 ? 0.878 -4.112 4.360 1.00 91.69 88 GLY A C 1
ATOM 720 O O . GLY A 1 88 ? 1.154 -4.710 3.317 1.00 91.69 88 GLY A O 1
ATOM 721 N N . LEU A 1 89 ? 0.318 -4.736 5.402 1.00 91.94 89 LEU A N 1
ATOM 722 C CA . LEU A 1 89 ? -0.011 -6.168 5.400 1.00 91.94 89 LEU A CA 1
ATOM 723 C C . LEU A 1 89 ? -1.175 -6.506 4.462 1.00 91.94 89 LEU A C 1
ATOM 725 O O . LEU A 1 89 ? -1.132 -7.527 3.771 1.00 91.94 89 LEU A O 1
ATOM 729 N N . ILE A 1 90 ? -2.193 -5.646 4.413 1.00 95.75 90 ILE A N 1
ATOM 730 C CA . ILE A 1 90 ? -3.307 -5.752 3.464 1.00 95.75 90 ILE A CA 1
ATOM 731 C C . ILE A 1 90 ? -2.773 -5.671 2.033 1.00 95.75 90 ILE A C 1
ATOM 733 O O . ILE A 1 90 ? -3.070 -6.533 1.205 1.00 95.75 90 ILE A O 1
ATOM 737 N N . HIS A 1 91 ? -1.926 -4.680 1.758 1.00 94.75 91 HIS A N 1
ATOM 738 C CA . HIS A 1 91 ? -1.321 -4.459 0.450 1.00 94.75 91 HIS A CA 1
ATOM 739 C C . HIS A 1 91 ? -0.509 -5.671 -0.015 1.00 94.75 91 HIS A C 1
ATOM 741 O O . HIS A 1 91 ? -0.697 -6.144 -1.136 1.00 94.75 91 HIS A O 1
ATOM 747 N N . GLN A 1 92 ? 0.309 -6.257 0.868 1.00 89.94 92 GLN A N 1
ATOM 748 C CA . GLN A 1 92 ? 1.048 -7.488 0.573 1.00 89.94 92 GLN A CA 1
ATOM 749 C C . GLN A 1 92 ? 0.126 -8.631 0.131 1.00 89.94 92 GLN A C 1
ATOM 751 O O . GLN A 1 92 ? 0.467 -9.360 -0.801 1.00 89.94 92 GLN A O 1
ATOM 756 N N . ARG A 1 93 ? -1.029 -8.803 0.783 1.00 93.06 93 ARG A N 1
ATOM 757 C CA . ARG A 1 93 ? -2.010 -9.827 0.395 1.00 93.06 93 ARG A CA 1
ATOM 758 C C . ARG A 1 93 ? -2.668 -9.483 -0.935 1.00 93.06 93 ARG A C 1
ATOM 760 O O . ARG A 1 93 ? -2.772 -10.352 -1.797 1.00 93.06 93 ARG A O 1
ATOM 767 N N . TYR A 1 94 ? -3.036 -8.219 -1.133 1.00 95.38 94 TYR A N 1
ATOM 768 C CA . TYR A 1 94 ? -3.648 -7.755 -2.373 1.00 95.38 94 TYR A CA 1
ATOM 769 C C . TYR A 1 94 ? -2.745 -7.990 -3.590 1.00 95.38 94 TYR A C 1
ATOM 771 O O . TYR A 1 94 ? -3.221 -8.442 -4.631 1.00 95.38 94 TYR A O 1
ATOM 779 N N . LEU A 1 95 ? -1.430 -7.792 -3.456 1.00 89.31 95 LEU A N 1
ATOM 780 C CA . LEU A 1 95 ? -0.456 -8.065 -4.520 1.00 89.31 95 LEU A CA 1
ATOM 781 C C . LEU A 1 95 ? -0.391 -9.524 -4.974 1.00 89.31 95 LEU A C 1
ATOM 783 O O . LEU A 1 95 ? 0.147 -9.791 -6.045 1.00 89.31 95 LEU A O 1
ATOM 787 N N . LEU A 1 96 ? -0.909 -10.467 -4.185 1.00 88.62 96 LEU A N 1
ATOM 788 C CA . LEU A 1 96 ? -0.978 -11.880 -4.562 1.00 88.62 96 LEU A CA 1
ATOM 789 C C . LEU A 1 96 ? -2.274 -12.231 -5.308 1.00 88.62 96 LEU A C 1
ATOM 791 O O . LEU A 1 96 ? -2.401 -13.341 -5.822 1.00 88.62 96 LEU A O 1
ATOM 795 N N . THR A 1 97 ? -3.227 -11.302 -5.395 1.00 93.62 97 THR A N 1
ATOM 796 C CA . THR A 1 97 ? -4.464 -11.477 -6.166 1.00 93.62 97 THR A CA 1
ATOM 797 C C . THR A 1 97 ? -4.234 -11.225 -7.655 1.00 93.62 97 THR A C 1
ATOM 799 O O . THR A 1 97 ? -3.323 -10.496 -8.046 1.00 93.62 97 THR A O 1
ATOM 802 N N . ALA A 1 98 ? -5.101 -11.770 -8.514 1.00 94.50 98 ALA A N 1
ATOM 803 C CA . ALA A 1 98 ? -5.032 -11.513 -9.954 1.00 94.50 98 ALA A CA 1
ATOM 804 C C . ALA A 1 98 ? -5.157 -10.012 -10.292 1.00 94.50 98 ALA A C 1
ATOM 806 O O . ALA A 1 98 ? -4.405 -9.514 -11.130 1.00 94.50 98 ALA A O 1
ATOM 807 N N . ASN A 1 99 ? -6.049 -9.288 -9.603 1.00 96.00 99 ASN A N 1
ATOM 808 C CA . ASN A 1 99 ? -6.238 -7.847 -9.794 1.00 96.00 99 ASN A CA 1
ATOM 809 C C . ASN A 1 99 ? -5.002 -7.054 -9.349 1.00 96.00 99 ASN A C 1
ATOM 811 O O . ASN A 1 99 ? -4.485 -6.244 -10.118 1.00 96.00 99 ASN A O 1
ATOM 815 N N . GLY A 1 100 ? -4.470 -7.335 -8.154 1.00 92.75 100 GLY A N 1
ATOM 816 C CA . GLY A 1 100 ? -3.265 -6.676 -7.648 1.00 92.75 100 GLY A CA 1
ATOM 817 C C . GLY A 1 100 ? -2.041 -6.907 -8.537 1.00 92.75 100 GLY A C 1
ATOM 818 O O . GLY A 1 100 ? -1.307 -5.960 -8.827 1.00 92.75 100 GLY A O 1
ATOM 819 N N . ILE A 1 101 ? -1.857 -8.131 -9.049 1.00 90.25 101 ILE A N 1
ATOM 820 C CA . ILE A 1 101 ? -0.807 -8.442 -10.031 1.00 90.25 101 ILE A CA 1
ATOM 821 C C . ILE A 1 101 ? -1.013 -7.645 -11.323 1.00 90.25 101 ILE A C 1
ATOM 823 O O . ILE A 1 101 ? -0.049 -7.086 -11.846 1.00 90.25 101 ILE A O 1
ATOM 827 N N . GLY A 1 102 ? -2.247 -7.572 -11.831 1.00 94.31 102 GLY A N 1
ATOM 828 C CA . GLY A 1 102 ? -2.577 -6.831 -13.050 1.00 94.31 102 GLY A CA 1
ATOM 829 C C . GLY A 1 102 ? -2.218 -5.347 -12.952 1.00 94.31 102 GLY A C 1
ATOM 830 O O . GLY A 1 102 ? -1.490 -4.830 -13.800 1.00 94.31 102 GLY A O 1
ATOM 831 N N . VAL A 1 103 ? -2.642 -4.683 -11.875 1.00 93.81 103 VAL A N 1
ATOM 832 C CA . VAL A 1 103 ? -2.348 -3.259 -11.639 1.00 93.81 103 VAL A CA 1
ATOM 833 C C . VAL A 1 103 ? -0.844 -3.025 -11.421 1.00 93.81 103 VAL A C 1
ATOM 835 O O . VAL A 1 103 ? -0.270 -2.071 -11.949 1.00 93.81 103 VAL A O 1
ATOM 838 N N . MET A 1 104 ? -0.161 -3.916 -10.691 1.00 88.12 104 MET A N 1
ATOM 839 C CA . MET A 1 104 ? 1.294 -3.835 -10.506 1.00 88.12 104 MET A CA 1
ATOM 840 C C . MET A 1 104 ? 2.053 -3.999 -11.834 1.00 88.12 104 MET A C 1
ATOM 842 O O . MET A 1 104 ? 3.042 -3.302 -12.075 1.00 88.12 104 MET A O 1
ATOM 846 N N . ALA A 1 105 ? 1.590 -4.894 -12.711 1.00 88.50 105 ALA A N 1
ATOM 847 C CA . ALA A 1 105 ? 2.169 -5.097 -14.035 1.00 88.50 105 ALA A CA 1
ATOM 848 C C . ALA A 1 105 ? 2.013 -3.851 -14.918 1.00 88.50 105 ALA A C 1
ATOM 850 O O . ALA A 1 105 ? 2.964 -3.465 -15.597 1.00 88.50 105 ALA A O 1
ATOM 851 N N . GLU A 1 106 ? 0.867 -3.171 -14.859 1.00 94.56 106 GLU A N 1
ATOM 852 C CA . GLU A 1 106 ? 0.663 -1.906 -15.568 1.00 94.56 106 GLU A CA 1
ATOM 853 C C . GLU A 1 106 ? 1.643 -0.824 -15.086 1.00 94.56 106 GLU A C 1
ATOM 855 O O . GLU A 1 106 ? 2.351 -0.215 -15.896 1.00 94.56 106 GLU A O 1
ATOM 860 N N . LYS A 1 107 ? 1.773 -0.631 -13.764 1.00 87.81 107 LYS A N 1
ATOM 861 C CA . LYS A 1 107 ? 2.767 0.299 -13.198 1.00 87.81 107 LYS A CA 1
ATOM 862 C C . LYS A 1 107 ? 4.197 -0.036 -13.636 1.00 87.81 107 LYS A C 1
ATOM 864 O O . LYS A 1 107 ? 4.978 0.872 -13.943 1.00 87.81 107 LYS A O 1
ATOM 869 N N . TYR A 1 108 ? 4.539 -1.324 -13.687 1.00 86.50 108 TYR A N 1
ATOM 870 C CA . TYR A 1 108 ? 5.842 -1.799 -14.148 1.00 86.50 108 TYR A CA 1
ATOM 871 C C . TYR A 1 108 ? 6.098 -1.450 -15.615 1.00 86.50 108 TYR A C 1
ATOM 873 O O . TYR A 1 108 ? 7.144 -0.886 -15.937 1.00 86.50 108 TYR A O 1
ATOM 881 N N . SER A 1 109 ? 5.142 -1.738 -16.500 1.00 91.31 109 SER A N 1
ATOM 882 C CA . SER A 1 109 ? 5.235 -1.413 -17.927 1.00 91.31 109 SER A CA 1
ATOM 883 C C . SER A 1 109 ? 5.349 0.093 -18.176 1.00 91.31 109 SER A C 1
ATOM 885 O O . SER A 1 109 ? 6.035 0.508 -19.109 1.00 91.31 109 SER A O 1
ATOM 887 N N . ASN A 1 110 ? 4.756 0.904 -17.297 1.00 92.69 110 ASN A N 1
ATOM 888 C CA . ASN A 1 110 ? 4.878 2.362 -17.298 1.00 92.69 110 ASN A CA 1
ATOM 889 C C . ASN A 1 110 ? 6.203 2.874 -16.696 1.00 92.69 110 ASN A C 1
ATOM 891 O O . ASN A 1 110 ? 6.456 4.078 -16.694 1.00 92.69 110 ASN A O 1
ATOM 895 N N . GLY A 1 111 ? 7.065 1.988 -16.186 1.00 85.06 111 GLY A N 1
ATOM 896 C CA . GLY A 1 111 ? 8.368 2.342 -15.627 1.00 85.06 111 GLY A CA 1
ATOM 897 C C . GLY A 1 111 ? 8.311 3.096 -14.299 1.00 85.06 111 GLY A C 1
ATOM 898 O O . GLY A 1 111 ? 9.294 3.745 -13.935 1.00 85.06 111 GLY A O 1
ATOM 899 N N . GLN A 1 112 ? 7.193 3.017 -13.570 1.00 86.00 112 GLN A N 1
ATOM 900 C CA . GLN A 1 112 ? 6.953 3.820 -12.361 1.00 86.00 112 GLN A CA 1
ATOM 901 C C . GLN A 1 112 ? 7.868 3.455 -11.184 1.00 86.00 112 GLN A C 1
ATOM 903 O O . GLN A 1 112 ? 8.058 4.254 -10.277 1.00 86.00 112 GLN A O 1
ATOM 908 N N . PHE A 1 113 ? 8.487 2.275 -11.210 1.00 82.06 113 PHE A N 1
ATOM 909 C CA . PHE A 1 113 ? 9.399 1.811 -10.157 1.00 82.06 113 PHE A CA 1
ATOM 910 C C . PHE A 1 113 ? 10.876 2.065 -10.476 1.00 82.06 113 PHE A C 1
ATOM 912 O O . PHE A 1 113 ? 11.767 1.628 -9.748 1.00 82.06 113 PHE A O 1
ATOM 919 N N . GLY A 1 114 ? 11.147 2.762 -11.579 1.00 84.12 114 GLY A N 1
ATOM 920 C CA . GLY A 1 114 ? 12.493 3.080 -12.021 1.00 84.12 114 GLY A CA 1
ATOM 921 C C . GLY A 1 114 ? 13.135 1.983 -12.867 1.00 84.12 114 GLY A C 1
ATOM 922 O O . GLY A 1 114 ? 12.484 1.110 -13.447 1.00 84.12 114 GLY A O 1
ATOM 923 N N . ARG A 1 115 ? 14.458 2.080 -12.998 1.00 81.50 115 ARG A N 1
ATOM 924 C CA . ARG A 1 115 ? 15.265 1.293 -13.936 1.00 81.50 115 ARG A CA 1
ATOM 925 C C . ARG A 1 115 ? 16.491 0.726 -13.238 1.00 81.50 115 ARG A C 1
ATOM 927 O O . ARG A 1 115 ? 17.006 1.307 -12.285 1.00 81.50 115 ARG A O 1
ATOM 934 N N . CYS A 1 116 ? 16.989 -0.396 -13.739 1.00 76.75 116 CYS A N 1
ATOM 935 C CA . CYS A 1 116 ? 18.191 -1.014 -13.203 1.00 76.75 116 CYS A CA 1
ATOM 936 C C . CYS A 1 116 ? 19.411 -0.102 -13.416 1.00 76.75 116 CYS A C 1
ATOM 938 O O . CYS A 1 116 ? 19.658 0.319 -14.549 1.00 76.75 116 CYS A O 1
ATOM 940 N N . PRO A 1 117 ? 20.222 0.155 -12.371 1.00 82.25 117 PRO A N 1
ATOM 941 C CA . PRO A 1 117 ? 21.390 1.032 -12.469 1.00 82.25 117 PRO A CA 1
ATOM 942 C C . PRO A 1 117 ? 22.557 0.402 -13.250 1.00 82.25 117 PRO A C 1
ATOM 944 O O . PRO A 1 117 ? 23.541 1.072 -13.556 1.00 82.25 117 PRO A O 1
ATOM 947 N N . ARG A 1 118 ? 22.489 -0.898 -13.574 1.00 72.75 118 ARG A N 1
ATOM 948 C CA . ARG A 1 118 ? 23.558 -1.591 -14.304 1.00 72.75 118 ARG A CA 1
ATOM 949 C C . ARG A 1 118 ? 23.586 -1.149 -15.764 1.00 72.75 118 ARG A C 1
ATOM 951 O O . ARG A 1 118 ? 22.622 -1.362 -16.496 1.00 72.75 118 ARG A O 1
ATOM 958 N N . TYR A 1 119 ? 24.749 -0.670 -16.202 1.00 77.56 119 TYR A N 1
ATOM 959 C CA . TYR A 1 119 ? 24.994 -0.199 -17.570 1.00 77.56 119 TYR A CA 1
ATOM 960 C C . TYR A 1 119 ? 24.551 -1.201 -18.654 1.00 77.56 119 TYR A C 1
ATOM 962 O O . TYR A 1 119 ? 23.884 -0.825 -19.612 1.00 77.56 119 TYR A O 1
ATOM 970 N N . TYR A 1 120 ? 24.839 -2.493 -18.460 1.00 81.62 120 TYR A N 1
ATOM 971 C CA . TYR A 1 120 ? 24.503 -3.555 -19.417 1.00 81.62 120 TYR A CA 1
ATOM 972 C C . TYR A 1 120 ? 23.116 -4.199 -19.215 1.00 81.62 120 TYR A C 1
ATOM 974 O O . TYR A 1 120 ? 22.822 -5.183 -19.883 1.00 81.62 120 TYR A O 1
ATOM 982 N N . CYS A 1 121 ? 22.243 -3.675 -18.336 1.00 71.69 121 CYS A N 1
ATOM 983 C CA . CYS A 1 121 ? 20.844 -4.148 -18.260 1.00 71.69 121 CYS A CA 1
ATOM 984 C C . CYS A 1 121 ? 19.925 -3.459 -19.278 1.00 71.69 121 CYS A C 1
ATOM 986 O O . CYS A 1 121 ? 18.709 -3.610 -19.198 1.00 71.69 121 CYS A O 1
ATOM 988 N N . SER A 1 122 ? 20.465 -2.629 -20.179 1.00 86.06 122 SER A N 1
ATOM 989 C CA . SER A 1 122 ? 19.665 -1.842 -21.133 1.00 86.06 122 SER A CA 1
ATOM 990 C C . SER A 1 122 ? 18.574 -1.004 -20.450 1.00 86.06 122 SER A C 1
ATOM 992 O O . SER A 1 122 ? 17.490 -0.811 -20.990 1.00 86.06 122 SER A O 1
ATOM 994 N N . GLN A 1 123 ? 18.856 -0.534 -19.229 1.00 78.38 123 GLN A N 1
ATOM 995 C CA . GLN A 1 123 ? 17.918 0.193 -18.371 1.00 78.38 123 GLN A CA 1
ATOM 996 C C . GLN A 1 123 ? 16.553 -0.500 -18.192 1.00 78.38 123 GLN A C 1
ATOM 998 O O . GLN A 1 123 ? 15.509 0.161 -18.176 1.00 78.38 123 GLN A O 1
ATOM 1003 N N . CYS A 1 124 ? 16.575 -1.828 -18.060 1.00 78.69 124 CYS A N 1
ATOM 1004 C CA . CYS A 1 124 ? 15.423 -2.664 -17.740 1.00 78.69 124 CYS A CA 1
ATOM 1005 C C . CYS A 1 124 ? 14.613 -2.088 -16.554 1.00 78.69 124 CYS A C 1
ATOM 1007 O O . CYS A 1 124 ? 15.202 -1.616 -15.576 1.00 78.69 124 CYS A O 1
ATOM 1009 N N . PHE A 1 125 ? 13.277 -2.102 -16.637 1.00 82.00 125 PHE A N 1
ATOM 1010 C CA . PHE A 1 125 ? 12.417 -1.694 -15.522 1.00 82.00 125 PHE A CA 1
ATOM 1011 C C . PHE A 1 125 ? 12.565 -2.663 -14.348 1.00 82.00 125 PHE A C 1
ATOM 1013 O O . PHE A 1 125 ? 12.812 -3.857 -14.545 1.00 82.00 125 PHE A O 1
ATOM 1020 N N . VAL A 1 126 ? 12.420 -2.148 -13.128 1.00 82.50 126 VAL A N 1
ATOM 1021 C CA . VAL A 1 126 ? 12.542 -2.932 -11.889 1.00 82.50 126 VAL A CA 1
ATOM 1022 C C . VAL A 1 126 ? 11.209 -3.007 -11.151 1.00 82.50 126 VAL A C 1
ATOM 1024 O O . VAL A 1 126 ? 10.286 -2.268 -11.464 1.00 82.50 126 VAL A O 1
ATOM 1027 N N . LEU A 1 127 ? 11.106 -3.918 -10.186 1.00 80.25 127 LEU A N 1
ATOM 1028 C CA . LEU A 1 127 ? 9.988 -4.005 -9.247 1.00 80.25 127 LEU A CA 1
ATOM 1029 C C . LEU A 1 127 ? 10.511 -3.811 -7.819 1.00 80.25 127 LEU A C 1
ATOM 1031 O O . LEU A 1 127 ? 11.651 -4.208 -7.539 1.00 80.25 127 LEU A O 1
ATOM 1035 N N . PRO A 1 128 ? 9.701 -3.241 -6.912 1.00 81.19 128 PRO A N 1
ATOM 1036 C CA . PRO A 1 128 ? 9.998 -3.290 -5.487 1.00 81.19 128 PRO A CA 1
ATOM 1037 C C . PRO A 1 128 ? 10.060 -4.751 -5.004 1.00 81.19 128 PRO A C 1
ATOM 1039 O O . PRO A 1 128 ? 9.374 -5.628 -5.534 1.00 81.19 128 PRO A O 1
ATOM 1042 N N . ILE A 1 129 ? 10.934 -5.019 -4.027 1.00 72.62 129 ILE A N 1
ATOM 1043 C CA . ILE A 1 129 ? 11.051 -6.328 -3.372 1.00 72.62 129 ILE A CA 1
ATOM 1044 C C . ILE A 1 129 ? 11.401 -6.171 -1.886 1.00 72.62 129 ILE A C 1
ATOM 1046 O O . ILE A 1 129 ? 12.357 -5.478 -1.527 1.00 72.62 129 ILE A O 1
ATOM 1050 N N . GLY A 1 130 ? 10.639 -6.844 -1.020 1.00 67.31 130 GLY A N 1
ATOM 1051 C CA . GLY A 1 130 ? 10.965 -7.031 0.399 1.00 67.31 130 GLY A CA 1
ATOM 1052 C C . GLY A 1 130 ? 12.006 -8.138 0.612 1.00 67.31 130 GLY A C 1
ATOM 1053 O O . GLY A 1 130 ? 12.093 -9.082 -0.175 1.00 67.31 130 GLY A O 1
ATOM 1054 N N . ARG A 1 131 ? 12.825 -8.029 1.665 1.00 59.41 131 ARG A N 1
ATOM 1055 C CA . ARG A 1 131 ? 13.859 -9.039 1.984 1.00 59.41 131 ARG A CA 1
ATOM 1056 C C . ARG A 1 131 ? 13.449 -10.074 3.008 1.00 59.41 131 ARG A C 1
ATOM 1058 O O . ARG A 1 131 ? 14.006 -11.168 2.997 1.00 59.41 131 ARG A O 1
ATOM 1065 N N . PHE A 1 132 ? 12.534 -9.697 3.882 1.00 61.75 132 PHE A N 1
ATOM 1066 C CA . PHE A 1 132 ? 12.024 -10.527 4.953 1.00 61.75 132 PHE A CA 1
ATOM 1067 C C . PHE A 1 132 ? 10.503 -10.477 4.897 1.00 61.75 132 PHE A C 1
ATOM 1069 O O . PHE A 1 132 ? 9.935 -9.472 4.465 1.00 61.75 132 PHE A O 1
ATOM 1076 N N . ASP A 1 133 ? 9.888 -11.580 5.309 1.00 57.94 133 ASP A N 1
ATOM 1077 C CA . ASP A 1 133 ? 8.434 -11.731 5.359 1.00 57.94 133 ASP A CA 1
ATOM 1078 C C . ASP A 1 133 ? 7.863 -11.305 6.728 1.00 57.94 133 ASP A C 1
ATOM 1080 O O . ASP A 1 133 ? 6.650 -11.186 6.880 1.00 57.94 133 ASP A O 1
ATOM 1084 N N . GLU A 1 134 ? 8.725 -11.077 7.727 1.00 55.59 134 GLU A N 1
ATOM 1085 C CA . GLU A 1 134 ? 8.335 -10.621 9.064 1.00 55.59 134 GLU A CA 1
ATOM 1086 C C . GLU A 1 134 ? 8.212 -9.096 9.124 1.00 55.59 134 GLU A C 1
ATOM 1088 O O . GLU A 1 134 ? 8.998 -8.367 8.516 1.00 55.59 134 GLU A O 1
ATOM 1093 N N . VAL A 1 135 ? 7.231 -8.626 9.900 1.00 48.91 135 VAL A N 1
ATOM 1094 C CA . VAL A 1 135 ? 7.015 -7.210 10.206 1.00 48.91 135 VAL A CA 1
ATOM 1095 C C . VAL A 1 135 ? 8.160 -6.726 11.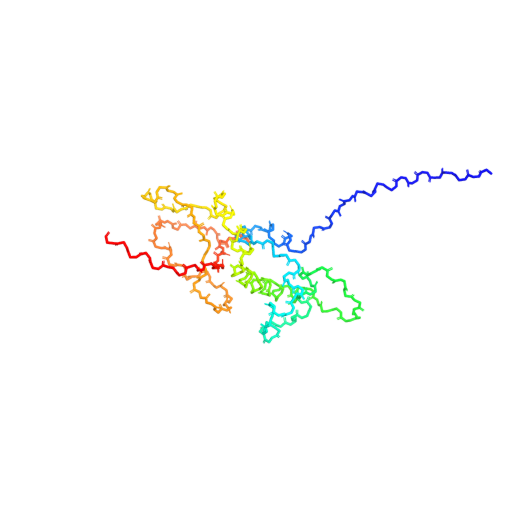086 1.00 48.91 135 VAL A C 1
ATOM 1097 O O . VAL A 1 135 ? 8.122 -6.872 12.304 1.00 48.91 135 VAL A O 1
ATOM 1100 N N . ASP A 1 136 ? 9.195 -6.171 10.469 1.00 38.88 136 ASP A N 1
ATOM 1101 C CA . ASP A 1 136 ? 10.317 -5.590 11.196 1.00 38.88 136 ASP A CA 1
ATOM 1102 C C . ASP A 1 136 ? 10.257 -4.062 11.090 1.00 38.88 136 ASP A C 1
ATOM 1104 O O . ASP A 1 136 ? 10.091 -3.495 10.003 1.00 38.88 136 ASP A O 1
ATOM 1108 N N . ILE A 1 137 ? 10.384 -3.371 12.224 1.00 41.94 137 ILE A N 1
ATOM 1109 C CA . ILE A 1 137 ? 10.470 -1.907 12.264 1.00 41.94 137 ILE A CA 1
ATOM 1110 C C . ILE A 1 137 ? 11.800 -1.531 11.602 1.00 41.94 137 ILE A C 1
ATOM 1112 O O . ILE A 1 137 ? 12.867 -1.594 12.213 1.00 41.94 137 ILE A O 1
ATOM 1116 N N . TYR A 1 138 ? 11.754 -1.187 10.314 1.00 37.28 138 TYR A N 1
ATOM 1117 C CA . TYR A 1 138 ? 12.951 -1.082 9.484 1.00 37.28 138 TYR A CA 1
ATOM 1118 C C . TYR A 1 138 ? 13.976 -0.068 10.022 1.00 37.28 138 TYR A C 1
ATOM 1120 O O . TYR A 1 138 ? 13.764 1.153 10.007 1.00 37.28 138 TYR A O 1
ATOM 1128 N N . TYR A 1 139 ? 15.150 -0.590 10.391 1.00 35.34 139 TYR A N 1
ATOM 1129 C CA . TYR A 1 139 ? 16.384 0.170 10.570 1.00 35.34 139 TYR A CA 1
ATOM 1130 C C . TYR A 1 139 ? 17.205 0.192 9.257 1.00 35.34 139 TYR A C 1
ATOM 1132 O O . TYR A 1 139 ? 17.471 -0.851 8.659 1.00 35.34 139 TYR A O 1
ATOM 1140 N N . PRO A 1 140 ? 17.680 1.367 8.803 1.00 33.81 140 PRO A N 1
ATOM 1141 C CA . PRO A 1 140 ? 18.187 1.624 7.447 1.00 33.81 140 PRO A CA 1
ATOM 1142 C C . PRO A 1 140 ? 19.565 1.030 7.119 1.00 33.81 140 PRO A C 1
ATOM 1144 O O . PRO A 1 140 ? 20.104 1.273 6.039 1.00 33.81 140 PRO A O 1
ATOM 1147 N N . SER A 1 141 ? 20.160 0.265 8.028 1.00 31.92 141 SER A N 1
ATOM 1148 C CA . SER A 1 141 ? 21.548 -0.193 7.923 1.00 31.92 141 SER A CA 1
ATOM 1149 C C . SER A 1 141 ? 21.736 -1.446 7.063 1.00 31.92 141 SER A C 1
ATOM 1151 O O . SER A 1 141 ? 22.872 -1.817 6.783 1.00 31.92 141 SER A O 1
ATOM 1153 N N . SER A 1 142 ? 20.660 -2.098 6.621 1.00 39.12 142 SER A N 1
ATOM 1154 C CA . SER A 1 142 ? 20.761 -3.473 6.121 1.00 39.12 142 SER A CA 1
ATOM 1155 C C . SER A 1 142 ? 20.758 -3.626 4.599 1.00 39.12 142 SER A C 1
ATOM 1157 O O . SER A 1 142 ? 20.694 -4.756 4.142 1.00 39.12 142 SER A O 1
ATOM 1159 N N . SER A 1 143 ? 20.839 -2.582 3.757 1.00 37.62 143 SER A N 1
ATOM 1160 C CA . SER A 1 143 ? 20.721 -2.755 2.290 1.00 37.62 143 SER A CA 1
ATOM 1161 C C . SER A 1 143 ? 21.936 -3.438 1.598 1.00 37.62 143 SER A C 1
ATOM 1163 O O . SER A 1 143 ? 23.029 -2.882 1.585 1.00 37.62 143 SER A O 1
ATOM 1165 N N . ILE A 1 144 ? 21.741 -4.581 0.906 1.00 47.31 144 ILE A N 1
ATOM 1166 C CA . ILE A 1 144 ? 22.746 -5.319 0.105 1.00 47.31 144 ILE A CA 1
ATOM 1167 C C . ILE A 1 144 ? 23.333 -4.520 -1.070 1.00 47.31 144 ILE A C 1
ATOM 1169 O O . ILE A 1 144 ? 24.362 -4.910 -1.615 1.00 47.31 144 ILE A O 1
ATOM 1173 N N . TYR A 1 145 ? 22.717 -3.400 -1.461 1.00 44.66 145 TYR A N 1
ATOM 1174 C CA . TYR A 1 145 ? 23.210 -2.547 -2.549 1.00 44.66 145 TYR A CA 1
ATOM 1175 C C . TYR A 1 145 ? 24.128 -1.414 -2.082 1.00 44.66 145 TYR A C 1
ATOM 1177 O O . TYR A 1 145 ? 24.663 -0.685 -2.913 1.00 44.66 145 TYR A O 1
ATOM 1185 N N . GLN A 1 146 ? 24.405 -1.296 -0.778 1.00 45.00 146 GLN A N 1
ATOM 1186 C CA . GLN A 1 146 ? 25.277 -0.242 -0.240 1.00 45.00 146 GLN A CA 1
ATOM 1187 C C . GLN A 1 146 ? 26.737 -0.327 -0.738 1.00 45.00 146 GLN A C 1
ATOM 1189 O O . GLN A 1 146 ? 27.547 0.550 -0.448 1.00 45.00 146 GLN A O 1
ATOM 1194 N N . ARG A 1 147 ? 27.096 -1.377 -1.487 1.00 39.09 147 ARG A N 1
ATOM 1195 C CA . ARG A 1 147 ? 28.460 -1.616 -1.974 1.00 39.09 147 ARG A CA 1
ATOM 1196 C C . ARG A 1 147 ? 28.665 -1.400 -3.474 1.00 39.09 147 ARG A C 1
ATOM 1198 O O . ARG A 1 147 ? 29.783 -1.627 -3.923 1.00 39.09 147 ARG A O 1
ATOM 1205 N N . VAL A 1 148 ? 27.651 -0.987 -4.242 1.00 45.72 148 VAL A N 1
ATOM 1206 C CA . VAL A 1 148 ? 27.806 -0.897 -5.711 1.00 45.72 148 VAL A CA 1
ATOM 1207 C C . VAL A 1 148 ? 28.198 0.501 -6.193 1.00 45.72 148 VAL A C 1
ATOM 1209 O O . VAL A 1 148 ? 29.020 0.590 -7.096 1.00 45.72 148 VAL A O 1
ATOM 1212 N N . ASP A 1 149 ? 27.769 1.575 -5.527 1.00 40.81 149 ASP A N 1
ATOM 1213 C CA . ASP A 1 149 ? 28.198 2.931 -5.887 1.00 40.81 149 ASP A CA 1
ATOM 1214 C C . ASP A 1 149 ? 28.984 3.579 -4.749 1.00 40.81 149 ASP A C 1
ATOM 1216 O O . ASP A 1 149 ? 28.455 4.055 -3.741 1.00 40.81 149 ASP A O 1
ATOM 1220 N N . GLY A 1 150 ? 30.305 3.590 -4.909 1.00 42.50 150 GLY A N 1
ATOM 1221 C CA . GLY A 1 150 ? 31.177 4.381 -4.061 1.00 42.50 150 GLY A CA 1
ATOM 1222 C C . GLY A 1 150 ? 30.854 5.866 -4.208 1.00 42.50 150 GLY A C 1
ATOM 1223 O O . GLY A 1 150 ? 31.243 6.465 -5.205 1.00 42.50 150 GLY A O 1
ATOM 1224 N N . LYS A 1 151 ? 30.179 6.445 -3.202 1.00 36.34 151 LYS A N 1
ATOM 1225 C CA . LYS A 1 151 ? 30.394 7.795 -2.630 1.00 36.34 151 LYS A CA 1
ATOM 1226 C C . LYS A 1 151 ? 29.371 8.080 -1.510 1.00 36.34 151 LYS A C 1
ATOM 1228 O O . LYS A 1 151 ? 28.184 8.243 -1.756 1.00 36.34 151 LYS A O 1
ATOM 1233 N N . LYS A 1 152 ? 29.857 8.188 -0.264 1.00 38.09 152 LYS A N 1
ATOM 1234 C CA . LYS A 1 152 ? 29.182 8.902 0.850 1.00 38.09 152 LYS A CA 1
ATOM 1235 C C . LYS A 1 152 ? 29.002 10.385 0.437 1.00 38.09 152 LYS A C 1
ATOM 1237 O O . LYS A 1 152 ? 29.842 10.872 -0.310 1.00 38.09 152 LYS A O 1
ATOM 1242 N N . LYS A 1 153 ? 28.035 11.202 0.868 1.00 36.78 153 LYS A N 1
ATOM 1243 C CA . LYS A 1 153 ? 27.148 11.264 2.042 1.00 36.78 153 LYS A CA 1
ATOM 1244 C C . LYS A 1 153 ? 25.825 11.919 1.599 1.00 36.78 153 LYS A C 1
ATOM 1246 O O . LYS A 1 153 ? 25.880 12.899 0.861 1.00 36.78 153 LYS A O 1
ATOM 1251 N N . VAL A 1 154 ? 24.678 11.464 2.100 1.00 38.31 154 VAL A N 1
ATOM 1252 C CA . VAL A 1 154 ? 23.444 12.274 2.106 1.00 38.31 154 VAL A CA 1
ATOM 1253 C C . VAL A 1 154 ? 23.290 12.842 3.518 1.00 38.31 154 VAL A C 1
ATOM 1255 O O . VAL A 1 154 ? 23.494 12.118 4.489 1.00 38.31 154 VAL A O 1
ATOM 1258 N N . ASN A 1 155 ? 23.049 14.150 3.614 1.00 32.22 155 ASN A N 1
ATOM 1259 C CA . ASN A 1 155 ? 22.997 14.934 4.852 1.00 32.22 155 ASN A CA 1
ATOM 1260 C C . ASN A 1 155 ? 21.989 14.373 5.875 1.00 32.22 155 ASN A C 1
ATOM 1262 O O . ASN A 1 155 ? 20.841 14.104 5.538 1.00 32.22 155 ASN A O 1
ATOM 1266 N N . GLU A 1 156 ? 22.410 14.290 7.137 1.00 38.28 156 GLU A N 1
ATOM 1267 C CA . GLU A 1 156 ? 21.697 13.690 8.282 1.00 38.28 156 GLU A CA 1
ATOM 1268 C C . GLU A 1 156 ? 20.562 14.565 8.871 1.00 38.28 156 GLU A C 1
ATOM 1270 O O . GLU A 1 156 ? 20.188 14.389 10.024 1.00 38.28 156 GLU A O 1
ATOM 1275 N N . LEU A 1 157 ? 20.004 15.520 8.115 1.00 36.88 157 LEU A N 1
ATOM 1276 C CA . LEU A 1 157 ? 19.037 16.509 8.638 1.00 36.88 157 LEU A CA 1
ATOM 1277 C C . LEU A 1 157 ? 17.769 16.702 7.783 1.00 36.88 157 LEU A C 1
ATOM 1279 O O . LEU A 1 157 ? 17.039 17.665 7.995 1.00 36.88 157 LEU A O 1
ATOM 1283 N N . SER A 1 158 ? 17.467 15.808 6.834 1.00 32.12 158 SER A N 1
ATOM 1284 C CA . SER A 1 158 ? 16.173 15.838 6.129 1.00 32.12 158 SER A CA 1
ATOM 1285 C C . SER A 1 158 ? 15.162 14.931 6.842 1.00 32.12 158 SER A C 1
ATOM 1287 O O . SER A 1 158 ? 15.433 13.732 6.940 1.00 32.12 158 SER A O 1
ATOM 1289 N N . PRO A 1 159 ? 13.994 15.437 7.289 1.00 35.91 159 PRO A N 1
ATOM 1290 C CA . PRO A 1 159 ? 12.915 14.605 7.839 1.00 35.91 159 PRO A CA 1
ATOM 1291 C C . PRO A 1 159 ? 12.365 13.580 6.834 1.00 35.91 159 PRO A C 1
ATOM 1293 O O . PRO A 1 159 ? 11.668 12.652 7.223 1.00 35.91 159 PRO A O 1
ATOM 1296 N N . ALA A 1 160 ? 12.706 13.721 5.550 1.00 36.84 160 ALA A N 1
ATOM 1297 C CA . ALA A 1 160 ? 12.371 12.783 4.490 1.00 36.84 160 ALA A CA 1
ATOM 1298 C C . ALA A 1 160 ? 13.654 12.340 3.764 1.00 36.84 160 ALA A C 1
ATOM 1300 O O . ALA A 1 160 ? 14.307 13.129 3.075 1.00 36.84 160 ALA A O 1
ATOM 1301 N N . GLY A 1 161 ? 14.047 11.078 3.942 1.00 27.20 161 GLY A N 1
ATOM 1302 C CA . GLY A 1 161 ? 15.202 10.469 3.282 1.00 27.20 161 GLY A CA 1
ATOM 1303 C C . GLY A 1 161 ? 15.290 8.958 3.532 1.00 27.20 161 GLY A C 1
ATOM 1304 O O . GLY A 1 161 ? 14.757 8.441 4.510 1.00 27.20 161 GLY A O 1
ATOM 1305 N N . PRO A 1 162 ? 16.016 8.242 2.666 1.00 34.66 162 PRO A N 1
ATOM 1306 C CA . PRO A 1 162 ? 15.529 7.225 1.739 1.00 34.66 162 PRO A CA 1
ATOM 1307 C C . PRO A 1 162 ? 15.218 5.894 2.444 1.00 34.66 162 PRO A C 1
ATOM 1309 O O . PRO A 1 162 ? 16.132 5.175 2.857 1.00 34.66 162 PRO A O 1
ATOM 1312 N N . ARG A 1 163 ? 13.941 5.530 2.586 1.00 42.69 163 ARG A N 1
ATOM 1313 C CA . ARG A 1 163 ? 13.552 4.284 3.263 1.00 42.69 163 ARG A CA 1
ATOM 1314 C C . ARG A 1 163 ? 12.332 3.644 2.621 1.00 42.69 163 ARG A C 1
ATOM 1316 O O . ARG A 1 163 ? 11.241 3.826 3.123 1.00 42.69 163 ARG A O 1
ATOM 1323 N N . ASN A 1 164 ? 12.533 2.844 1.577 1.00 38.59 164 ASN A N 1
ATOM 1324 C CA . ASN A 1 164 ? 11.472 1.994 1.035 1.00 38.59 164 ASN A CA 1
ATOM 1325 C C . ASN A 1 164 ? 12.036 0.603 0.720 1.00 38.59 164 ASN A C 1
ATOM 1327 O O . ASN A 1 164 ? 12.732 0.413 -0.276 1.00 38.59 164 ASN A O 1
ATOM 1331 N N . GLN A 1 165 ? 11.775 -0.359 1.604 1.00 39.91 165 GLN A N 1
ATOM 1332 C CA . GLN A 1 165 ? 11.899 -1.794 1.333 1.00 39.91 165 GLN A CA 1
ATOM 1333 C C . GLN A 1 165 ? 10.618 -2.464 1.815 1.00 39.91 165 GLN A C 1
ATOM 1335 O O . GLN A 1 165 ? 10.604 -3.003 2.910 1.00 39.91 165 GLN A O 1
ATOM 1340 N N . TRP A 1 166 ? 9.571 -2.434 0.995 1.00 37.38 166 TRP A N 1
ATOM 1341 C CA . TRP A 1 166 ? 8.439 -3.350 1.112 1.00 37.38 166 TRP A CA 1
ATOM 1342 C C . TRP A 1 166 ? 7.879 -3.672 -0.273 1.00 37.38 166 TRP A C 1
ATOM 1344 O O . TRP A 1 166 ? 8.011 -2.863 -1.192 1.00 37.38 166 TRP A O 1
ATOM 1354 N N . LEU A 1 167 ? 7.229 -4.844 -0.333 1.00 37.38 167 LEU A N 1
ATOM 1355 C CA . LEU A 1 167 ? 6.326 -5.386 -1.362 1.00 37.38 167 LEU A CA 1
ATOM 1356 C C . LEU A 1 167 ? 6.939 -6.343 -2.395 1.00 37.38 167 LEU A C 1
ATOM 1358 O O . LEU A 1 167 ? 7.975 -6.065 -2.978 1.00 37.38 167 LEU A O 1
ATOM 1362 N N . ARG A 1 168 ? 6.298 -7.511 -2.576 1.00 44.38 168 ARG A N 1
ATOM 1363 C CA . ARG A 1 168 ? 6.710 -8.664 -3.407 1.00 44.38 168 ARG A CA 1
ATOM 1364 C C . ARG A 1 168 ? 5.569 -9.043 -4.365 1.00 44.38 168 ARG A C 1
ATOM 1366 O O . ARG A 1 168 ? 4.419 -9.032 -3.950 1.00 44.38 168 ARG A O 1
ATOM 1373 N N . ILE A 1 169 ? 5.909 -9.517 -5.569 1.00 28.20 169 ILE A N 1
ATOM 1374 C CA . ILE A 1 169 ? 5.146 -10.519 -6.344 1.00 28.20 169 ILE A CA 1
ATOM 1375 C C . ILE A 1 169 ? 6.143 -11.618 -6.742 1.00 28.20 169 ILE A C 1
ATOM 1377 O O . ILE A 1 169 ? 7.203 -11.318 -7.292 1.00 28.20 169 ILE A O 1
ATOM 1381 N N . ARG A 1 170 ? 5.843 -12.893 -6.458 1.00 32.34 170 ARG A N 1
ATOM 1382 C CA . ARG A 1 170 ? 6.531 -14.044 -7.075 1.00 32.34 170 ARG A CA 1
ATOM 1383 C C . ARG A 1 170 ? 5.574 -14.693 -8.064 1.00 32.34 170 ARG A C 1
ATOM 1385 O O . ARG A 1 170 ? 4.515 -15.154 -7.660 1.00 32.34 170 ARG A O 1
ATOM 1392 N N . TYR A 1 171 ? 6.009 -14.817 -9.311 1.00 27.97 171 TYR A N 1
ATOM 1393 C CA . TYR A 1 171 ? 5.673 -15.982 -10.120 1.00 27.97 171 TYR A CA 1
ATOM 1394 C C . TYR A 1 171 ? 6.901 -16.893 -10.081 1.00 27.97 171 TYR A C 1
ATOM 1396 O O . TYR A 1 171 ? 7.972 -16.523 -10.562 1.00 27.97 171 TYR A O 1
ATOM 1404 N N . GLU A 1 172 ? 6.788 -18.047 -9.429 1.00 36.88 172 GLU A N 1
ATOM 1405 C CA . GLU A 1 172 ? 7.781 -19.110 -9.564 1.00 36.88 172 GLU A CA 1
ATOM 1406 C C . GLU A 1 172 ? 7.586 -19.776 -10.924 1.00 36.88 172 GLU A C 1
ATOM 1408 O O . GLU A 1 172 ? 6.705 -20.612 -11.087 1.00 36.88 172 GLU A O 1
ATOM 1413 N N . GLN A 1 173 ? 8.419 -19.416 -11.899 1.00 30.66 173 GLN A N 1
ATOM 1414 C CA . GLN A 1 173 ? 8.875 -20.379 -12.896 1.00 30.66 173 GLN A CA 1
ATOM 1415 C C . GLN A 1 173 ? 10.378 -20.210 -13.091 1.00 30.66 173 GLN A C 1
ATOM 1417 O O . GLN A 1 173 ? 10.882 -19.128 -13.394 1.00 30.66 173 GLN A O 1
ATOM 1422 N N . GLU A 1 174 ? 11.090 -21.303 -12.839 1.00 34.53 174 GLU A N 1
ATOM 1423 C CA . GLU A 1 174 ? 12.513 -21.468 -13.082 1.00 34.53 174 GLU A CA 1
ATOM 1424 C C . GLU A 1 174 ? 12.837 -21.122 -14.540 1.00 34.53 174 GLU A C 1
ATOM 1426 O O . GLU A 1 174 ? 12.446 -21.836 -15.460 1.00 34.53 174 GLU A O 1
ATOM 1431 N N . VAL A 1 175 ? 13.594 -20.049 -14.764 1.00 28.45 175 VAL A N 1
ATOM 1432 C CA . VAL A 1 175 ? 14.326 -19.881 -16.021 1.00 28.45 175 VAL A CA 1
ATOM 1433 C C . VAL A 1 175 ? 15.786 -20.188 -15.725 1.00 28.45 175 VAL A C 1
ATOM 1435 O O . VAL A 1 175 ? 16.577 -19.319 -15.359 1.00 28.45 175 VAL A O 1
ATOM 1438 N N . ILE A 1 176 ? 16.121 -21.470 -15.849 1.00 28.58 176 ILE A N 1
ATOM 1439 C CA . ILE A 1 176 ? 17.496 -21.928 -16.023 1.00 28.58 176 ILE A CA 1
ATOM 1440 C C . ILE A 1 176 ? 17.915 -21.461 -17.419 1.00 28.58 176 ILE A C 1
ATOM 1442 O O . ILE A 1 176 ? 17.402 -21.961 -18.418 1.00 28.58 176 ILE A O 1
ATOM 1446 N N . ILE A 1 177 ? 18.815 -20.482 -17.494 1.00 32.78 177 ILE A N 1
ATOM 1447 C CA . ILE A 1 177 ? 19.458 -20.094 -18.753 1.00 32.78 177 ILE A CA 1
ATOM 1448 C C . ILE A 1 177 ? 20.820 -20.794 -18.779 1.00 32.78 177 ILE A C 1
ATOM 1450 O O . ILE A 1 177 ? 21.693 -20.462 -17.974 1.00 32.78 177 ILE A O 1
ATOM 1454 N N . TYR A 1 178 ? 20.948 -21.801 -19.647 1.00 32.38 178 TYR A N 1
ATOM 1455 C CA . TYR A 1 178 ? 22.237 -22.314 -20.125 1.00 32.38 178 TYR A CA 1
ATOM 1456 C C . TYR A 1 178 ? 22.876 -21.318 -21.094 1.00 32.38 178 TYR A C 1
ATOM 1458 O O . TYR A 1 178 ? 22.114 -20.676 -21.854 1.00 32.38 178 TYR A O 1
#

Organism: Rhizopus delemar (strain RA 99-880 / ATCC MYA-4621 / FGSC 9543 / NRRL 43880) (NCBI:txid246409)

pLDDT: mean 71.64, std 24.13, range [27.2, 98.0]

Foldseek 3Di:
DDDDPPPPPPPPVPVPQAPLNVQCPDVQNLQFDSDDVVLLVPVVLVPPVVVVAPVVVVLSCNNGVNDDPDPDDDDVVVCVVSNVVSVQVSRQSLCADPVVVVVQVVCQVVLSQFFDPDPPVVRHRDHAAADDPDPDPDDPPDDPCPPPDDDDDDDPPDPDDDDDHDYDDDDDDDDPDD

Sequence (178 aa):
MDIIRDDSSESSDVSIQSWIDWFCSLPGHEYYLAVPEEFIEDEFNLTGLSTVIPYYRQALEIILDCEDDAEEKVDPTIIEPYTFMLYGLIHQRYLLTANGIGVMAEKYSNGQFGRCPRYYCSQCFVLPIGRFDEVDIYYPSSSIYQRVDGKKKVNELSPAGPRNQWLRIRYEQEVIIY

Secondary structure (DSSP, 8-state):
---------------PPPHHHHHHHSTT-TT-----HHHHH-HHHHTTHHHHSTTHHHHHHHHTTPPP--SSPPPHHHHHHHHHHHHHHHHHHHTTSHHHHHHHHHHHHTTTT-B---GGGTT-B-----S-SS-----GGG-TTTTTS------TT-SS------------------

Radius of gyration: 21.37 Å; chains: 1; bounding box: 76×60×45 Å

InterPro domains:
  IPR000704 Casein kinase II, regulatory subunit [PF01214] (18-136)
  IPR000704 Casein kinase II, regulatory subunit [PR00472] (18-34)
  IPR000704 Casein kinase II, regulatory subunit [PR00472] (35-49)
  IPR000704 Casein kinase II, regulatory subunit [PR00472] (87-108)
  IPR000704 Casein kinase II, regulatory subunit [PR00472] (112-133)
  IPR000704 Casein kinase II, regulatory subunit [PTHR11740] (9-135)
  IPR000704 Casein kinase II, regulatory subunit [SM01085] (18-168)
  IPR016149 Casein kinase II, regulatory subunit, N-terminal [G3DSA:1.10.1820.10] (11-114)
  IPR035991 Casein kinase II subunit beta-like [SSF57798] (17-150)